Protein AF-A0A7Y5LSU8-F1 (afdb_monomer_lite)

pLDDT: mean 84.64, std 16.41, range [43.12, 98.62]

Structure (mmCIF, N/CA/C/O backbone):
data_AF-A0A7Y5LSU8-F1
#
_entry.id   AF-A0A7Y5LSU8-F1
#
loop_
_atom_site.group_PDB
_atom_site.id
_atom_site.type_symbol
_atom_site.label_atom_id
_atom_site.label_alt_id
_atom_site.label_comp_id
_atom_site.label_asym_id
_atom_site.label_entity_id
_atom_site.label_seq_id
_atom_site.pdbx_PDB_ins_code
_atom_site.Cartn_x
_atom_site.Cartn_y
_atom_site.Cartn_z
_atom_site.occupancy
_atom_site.B_iso_or_equiv
_atom_site.auth_seq_id
_atom_site.auth_comp_id
_atom_site.auth_asym_id
_atom_site.auth_atom_id
_atom_site.pdbx_PDB_model_num
ATOM 1 N N . MET A 1 1 ? -56.779 21.651 59.650 1.00 43.78 1 MET A N 1
ATOM 2 C CA . MET A 1 1 ? -56.635 20.903 58.381 1.00 43.78 1 MET A CA 1
ATOM 3 C C . MET A 1 1 ? -55.676 21.672 57.479 1.00 43.78 1 MET A C 1
ATOM 5 O O . MET A 1 1 ? -56.053 22.721 56.977 1.00 43.78 1 MET A O 1
ATOM 9 N N . LYS A 1 2 ? -54.417 21.237 57.356 1.00 43.12 2 LYS A N 1
ATOM 10 C CA . LYS A 1 2 ? -53.408 21.851 56.472 1.00 43.12 2 LYS A CA 1
ATOM 11 C C . LYS A 1 2 ? -52.897 20.747 55.549 1.00 43.12 2 LYS A C 1
ATOM 13 O O . LYS A 1 2 ? -52.248 19.819 56.018 1.00 43.12 2 LYS A O 1
ATOM 18 N N . ASN A 1 3 ? -53.276 20.810 54.274 1.00 45.38 3 ASN A N 1
ATOM 19 C CA . ASN A 1 3 ? -52.970 19.771 53.298 1.00 45.38 3 ASN A CA 1
ATOM 20 C C . ASN A 1 3 ? -51.539 19.908 52.771 1.00 45.38 3 ASN A C 1
ATOM 22 O O . ASN A 1 3 ? -51.167 20.929 52.195 1.00 45.38 3 ASN A O 1
ATOM 26 N N . SER A 1 4 ? -50.791 18.823 52.964 1.00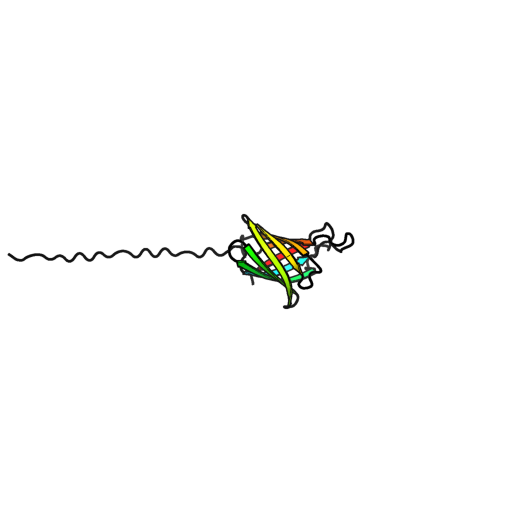 54.28 4 SER A N 1
ATOM 27 C CA . SER A 1 4 ? -49.526 18.4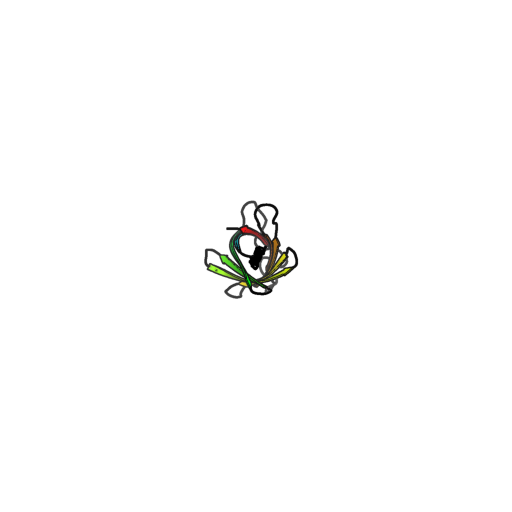71 52.323 1.00 54.28 4 SER A CA 1
ATOM 28 C C . SER A 1 4 ? -49.559 18.640 50.805 1.00 54.28 4 SER A C 1
ATOM 30 O O . SER A 1 4 ? -50.489 18.170 50.149 1.00 54.28 4 SER A O 1
ATOM 32 N N . ARG A 1 5 ? -48.477 19.184 50.240 1.00 58.00 5 ARG A N 1
ATOM 33 C CA . ARG A 1 5 ? -48.039 18.891 48.868 1.00 58.00 5 ARG A CA 1
ATOM 34 C C . ARG A 1 5 ? -46.518 18.750 48.858 1.00 58.00 5 ARG A C 1
ATOM 36 O O . ARG A 1 5 ? -45.795 19.736 48.790 1.00 58.00 5 ARG A O 1
ATOM 43 N N . ILE A 1 6 ? -46.052 17.508 48.982 1.00 58.44 6 ILE A N 1
ATOM 44 C CA . ILE A 1 6 ? -44.657 17.125 48.753 1.00 58.44 6 ILE A CA 1
ATOM 45 C C . ILE A 1 6 ? -44.485 16.999 47.238 1.00 58.44 6 ILE A C 1
ATOM 47 O O . ILE A 1 6 ? -45.103 16.142 46.609 1.00 58.44 6 ILE A O 1
ATOM 51 N N . LEU A 1 7 ? -43.688 17.892 46.655 1.00 52.44 7 LEU A N 1
ATOM 52 C CA . LEU A 1 7 ? -43.285 17.845 45.255 1.00 52.44 7 LEU A CA 1
ATOM 53 C C . LEU A 1 7 ? -42.069 16.911 45.157 1.00 52.44 7 LEU A C 1
ATOM 55 O O . LEU A 1 7 ? -40.965 17.288 45.544 1.00 52.44 7 LEU A O 1
ATOM 59 N N . VAL A 1 8 ? -42.269 15.674 44.699 1.00 52.59 8 VAL A N 1
ATOM 60 C CA . VAL A 1 8 ? -41.165 14.740 44.434 1.00 52.59 8 VAL A CA 1
ATOM 61 C C . VAL A 1 8 ? -40.606 15.055 43.049 1.00 52.59 8 VAL A C 1
ATOM 63 O O . VAL A 1 8 ? -41.215 14.728 42.033 1.00 52.59 8 VAL A O 1
ATOM 66 N N . LEU A 1 9 ? -39.457 15.728 43.015 1.00 59.56 9 LEU A N 1
ATOM 67 C CA . LEU A 1 9 ? -38.696 15.984 41.797 1.00 59.56 9 LEU A CA 1
ATOM 68 C C . LEU A 1 9 ? -37.970 14.685 41.402 1.00 59.56 9 LEU A C 1
ATOM 70 O O . LEU A 1 9 ? -36.981 14.300 42.025 1.00 59.56 9 LEU A O 1
ATOM 74 N N . PHE A 1 10 ? -38.483 13.978 40.395 1.00 51.72 10 PHE A N 1
ATOM 75 C CA . PHE A 1 10 ? -37.810 12.819 39.805 1.00 51.72 10 PHE A CA 1
ATOM 76 C C . PHE A 1 10 ? -36.620 13.309 38.964 1.00 51.72 10 PHE A C 1
ATOM 78 O O . PHE A 1 10 ? -36.776 13.725 37.818 1.00 51.72 10 PHE A O 1
ATOM 85 N N . CYS A 1 11 ? -35.423 13.288 39.548 1.00 58.47 11 CYS A N 1
ATOM 86 C CA . CYS A 1 11 ? -34.169 13.487 38.828 1.00 58.47 11 CYS A CA 1
ATOM 87 C C . CYS A 1 11 ? -33.872 12.204 38.033 1.00 58.47 11 CYS A C 1
ATOM 89 O O . CYS A 1 11 ? -33.380 11.232 38.604 1.00 58.47 11 CYS A O 1
ATOM 91 N N . LEU A 1 12 ? -34.215 12.160 36.739 1.00 60.03 12 LEU A N 1
ATOM 92 C CA . LEU A 1 12 ? -33.737 11.095 35.853 1.00 60.03 12 LEU A CA 1
ATOM 93 C C . LEU A 1 12 ? -32.223 11.282 35.642 1.00 60.03 12 LEU A C 1
ATOM 95 O O . LEU A 1 12 ? -31.829 12.312 35.089 1.00 60.03 12 LEU A O 1
ATOM 99 N N . PRO A 1 13 ? -31.360 10.325 36.025 1.00 60.88 13 PRO A N 1
ATOM 100 C CA . PRO A 1 13 ? -29.965 10.373 35.622 1.00 60.88 13 PRO A CA 1
ATOM 101 C C . PRO A 1 13 ? -29.885 10.115 34.112 1.00 60.88 13 PRO A C 1
ATOM 103 O O . PRO A 1 13 ? -30.164 9.011 33.644 1.00 60.88 13 PRO A O 1
ATOM 106 N N . LEU A 1 14 ? -29.510 11.142 33.342 1.00 60.41 14 LEU A N 1
ATOM 107 C CA . LEU A 1 14 ? -29.044 10.977 31.966 1.00 60.41 14 LEU A CA 1
ATOM 108 C C . LEU A 1 14 ? -27.791 10.088 32.005 1.00 60.41 14 LEU A C 1
ATOM 110 O O . LEU A 1 14 ? -26.694 10.561 32.290 1.00 60.41 14 LEU A O 1
ATOM 114 N N . MET A 1 15 ? -27.945 8.791 31.739 1.00 62.72 15 MET A N 1
ATOM 115 C CA . MET A 1 15 ? -26.809 7.926 31.433 1.00 62.72 15 MET A CA 1
ATOM 116 C C . MET A 1 15 ? -26.333 8.247 30.016 1.00 62.72 15 MET A C 1
ATOM 118 O O . MET A 1 15 ? -26.818 7.691 29.034 1.00 62.72 15 MET A O 1
ATOM 122 N N . THR A 1 16 ? -25.388 9.175 29.900 1.00 58.72 16 THR A N 1
ATOM 123 C CA . THR A 1 16 ? -24.604 9.379 28.683 1.00 58.72 16 THR A CA 1
ATOM 124 C C . THR A 1 16 ? -23.663 8.191 28.505 1.00 58.72 16 THR A C 1
ATOM 126 O O . THR A 1 16 ? -22.568 8.145 29.060 1.00 58.72 16 THR A O 1
ATOM 129 N N . THR A 1 17 ? -24.079 7.195 27.725 1.00 60.16 17 THR A N 1
ATOM 130 C CA . THR A 1 17 ? -23.156 6.170 27.230 1.00 60.16 17 THR A CA 1
ATOM 131 C C . THR A 1 17 ? -22.175 6.845 26.278 1.00 60.16 17 THR A C 1
ATOM 133 O O . THR A 1 17 ? -22.540 7.211 25.160 1.00 60.16 17 THR A O 1
ATOM 136 N N . ALA A 1 18 ? -20.936 7.046 26.724 1.00 61.94 18 ALA A N 1
ATOM 137 C CA . ALA A 1 18 ? -19.851 7.463 25.853 1.00 61.94 18 ALA A CA 1
ATOM 138 C C . ALA A 1 18 ? -19.614 6.351 24.823 1.00 61.94 18 ALA A C 1
ATOM 140 O O . ALA A 1 18 ? -18.996 5.327 25.130 1.00 61.94 18 ALA A O 1
ATOM 141 N N . ILE A 1 19 ? -20.139 6.541 23.611 1.00 60.00 19 ILE A N 1
ATOM 142 C CA . ILE A 1 19 ? -19.787 5.718 22.459 1.00 60.00 19 ILE A CA 1
ATOM 143 C C . ILE A 1 19 ? -18.314 6.009 22.193 1.00 60.00 19 ILE A C 1
ATOM 145 O O . ILE A 1 19 ? -17.961 7.030 21.607 1.00 60.00 19 ILE A O 1
ATOM 149 N N . HIS A 1 20 ? -17.442 5.139 22.693 1.00 55.72 20 HIS A N 1
ATOM 150 C CA . HIS A 1 20 ? -16.051 5.147 22.289 1.00 55.72 20 HIS A CA 1
ATOM 151 C C . HIS A 1 20 ? -16.049 4.769 20.813 1.00 55.72 20 HIS A C 1
ATOM 153 O O . HIS A 1 20 ? -16.337 3.624 20.466 1.00 55.72 20 HIS A O 1
ATOM 159 N N . ALA A 1 21 ? -15.790 5.744 19.942 1.00 59.56 21 ALA A N 1
ATOM 160 C CA . ALA A 1 21 ? -15.493 5.470 18.549 1.00 59.56 21 ALA A CA 1
ATOM 161 C C . ALA A 1 21 ? -14.253 4.571 18.536 1.00 59.56 21 ALA A C 1
ATOM 163 O O . ALA A 1 21 ? -13.138 5.029 18.785 1.00 59.56 21 ALA A O 1
ATOM 164 N N . GLN A 1 22 ? -14.463 3.269 18.349 1.00 59.72 22 GLN A N 1
ATOM 165 C CA . GLN A 1 22 ? -13.374 2.322 18.202 1.00 59.72 22 GLN A CA 1
ATOM 166 C C . GLN A 1 22 ? -12.593 2.750 16.963 1.00 59.72 22 GLN A C 1
ATOM 168 O O . GLN A 1 22 ? -13.140 2.750 15.859 1.00 59.72 22 GLN A O 1
ATOM 173 N N . SER A 1 23 ? -11.343 3.174 17.159 1.00 74.19 23 SER A N 1
ATOM 174 C CA . SER A 1 23 ? -10.495 3.541 16.036 1.00 74.19 23 SER A CA 1
ATOM 175 C C . SER A 1 23 ? -10.320 2.319 15.146 1.00 74.19 23 SER A C 1
ATOM 177 O O . SER A 1 23 ? -10.002 1.213 15.602 1.00 74.19 23 SER A O 1
ATOM 179 N N . ASP A 1 24 ? -10.600 2.519 13.867 1.00 87.56 24 ASP A N 1
ATOM 180 C CA . ASP A 1 24 ? -10.392 1.493 12.871 1.00 87.56 24 ASP A CA 1
ATOM 181 C C . ASP A 1 24 ? -8.893 1.137 12.815 1.00 87.56 24 ASP A C 1
ATOM 183 O O . ASP A 1 24 ? -8.066 2.047 12.759 1.00 87.56 24 ASP A O 1
ATOM 187 N N . PRO A 1 25 ? -8.518 -0.154 12.877 1.00 88.00 25 PRO A N 1
ATOM 188 C CA . PRO A 1 25 ? -7.118 -0.558 13.011 1.00 88.00 25 PRO A CA 1
ATOM 189 C C . PRO A 1 25 ? -6.231 -0.168 11.822 1.00 88.00 25 PRO A C 1
ATOM 191 O O . PRO A 1 25 ? -5.019 -0.069 11.992 1.00 88.00 25 PRO A O 1
ATOM 194 N N . PHE A 1 26 ? -6.813 0.054 10.642 1.00 93.19 26 PHE A N 1
ATOM 195 C CA . PHE A 1 26 ? -6.064 0.304 9.410 1.00 93.19 26 PHE A CA 1
ATOM 196 C C . PHE A 1 26 ? -6.236 1.720 8.868 1.00 93.19 26 PHE A C 1
ATOM 198 O O . PHE A 1 26 ? -5.455 2.135 8.022 1.00 93.19 26 PHE A O 1
ATOM 205 N N . THR A 1 27 ? -7.266 2.451 9.293 1.00 94.00 27 THR A N 1
ATOM 206 C CA . THR A 1 27 ? -7.547 3.789 8.763 1.00 94.00 27 THR A CA 1
ATOM 207 C C . THR A 1 27 ? -6.500 4.790 9.239 1.00 94.00 27 THR A C 1
ATOM 209 O O . THR A 1 27 ? -6.287 4.956 10.440 1.00 94.00 27 THR A O 1
ATOM 212 N N . GLY A 1 28 ? -5.881 5.505 8.301 1.00 94.25 28 GLY A N 1
ATOM 213 C CA . GLY A 1 28 ? -4.848 6.479 8.621 1.00 94.25 28 GLY A CA 1
ATOM 214 C C . GLY A 1 28 ? -3.991 6.895 7.432 1.00 94.25 28 GLY A C 1
ATOM 215 O O . GLY A 1 28 ? -4.192 6.466 6.294 1.00 94.25 28 GLY A O 1
ATOM 216 N N . SER A 1 29 ? -3.020 7.758 7.724 1.00 96.25 29 SER A N 1
ATOM 217 C CA . SER A 1 29 ? -1.947 8.137 6.805 1.00 96.25 29 SER A CA 1
ATOM 218 C C . SER A 1 29 ? -0.634 7.539 7.289 1.00 96.25 29 SER A C 1
ATOM 220 O O . SER A 1 29 ? -0.314 7.612 8.475 1.00 96.25 29 SER A O 1
ATOM 222 N N . TYR A 1 30 ? 0.135 6.973 6.366 1.00 96.75 30 TYR A N 1
ATOM 223 C CA . TYR A 1 30 ? 1.335 6.208 6.662 1.00 96.75 30 TYR A CA 1
ATOM 224 C C . TYR A 1 30 ? 2.497 6.610 5.758 1.00 96.75 30 TYR A C 1
ATOM 226 O O . TYR A 1 30 ? 2.312 7.034 4.618 1.00 96.75 30 TYR A O 1
ATOM 234 N N . THR A 1 31 ? 3.709 6.427 6.273 1.00 97.62 31 THR A N 1
ATOM 235 C CA . THR A 1 31 ? 4.940 6.358 5.486 1.00 97.62 31 THR A CA 1
ATOM 236 C C . THR A 1 31 ? 5.306 4.890 5.285 1.00 97.62 31 THR A C 1
ATOM 238 O O . THR A 1 31 ? 5.655 4.197 6.246 1.00 97.62 31 THR A O 1
ATOM 241 N N . GLY A 1 32 ? 5.232 4.420 4.046 1.00 96.88 32 GLY A N 1
ATOM 242 C CA . GLY A 1 32 ? 5.648 3.094 3.615 1.00 96.88 32 GLY A CA 1
ATOM 243 C C . GLY A 1 32 ? 7.131 3.040 3.270 1.00 96.88 32 GLY A C 1
ATOM 244 O O . GLY A 1 32 ? 7.677 3.940 2.632 1.00 96.88 32 GLY A O 1
ATOM 245 N N . LYS A 1 33 ? 7.808 1.983 3.714 1.00 97.12 33 LYS A N 1
ATOM 246 C CA . LYS A 1 33 ? 9.200 1.678 3.356 1.00 97.12 33 LYS A CA 1
ATOM 247 C C . LYS A 1 33 ? 9.306 0.211 2.992 1.00 97.12 33 LYS A C 1
ATOM 249 O O . LYS A 1 33 ? 8.869 -0.633 3.775 1.00 97.12 33 LYS A O 1
ATOM 254 N N . GLY A 1 34 ? 9.920 -0.103 1.855 1.00 95.56 34 GLY A N 1
ATOM 255 C CA . GLY A 1 34 ? 9.936 -1.488 1.407 1.00 95.56 34 GLY A CA 1
ATOM 256 C C . GLY A 1 34 ? 10.923 -1.851 0.308 1.00 95.56 34 GLY A C 1
ATOM 257 O O . GLY A 1 34 ? 11.796 -1.077 -0.092 1.00 95.56 34 GLY A O 1
ATOM 258 N N . PHE A 1 35 ? 10.771 -3.089 -0.148 1.00 95.56 35 PHE A N 1
ATOM 259 C CA . PHE A 1 35 ? 11.558 -3.749 -1.186 1.00 95.56 35 PHE A CA 1
ATOM 260 C C . PHE A 1 35 ? 10.632 -4.252 -2.281 1.00 95.56 35 PHE A C 1
ATOM 262 O O . PHE A 1 35 ? 9.577 -4.819 -1.971 1.00 95.56 35 PHE A O 1
ATOM 269 N N . ARG A 1 36 ? 10.990 -4.019 -3.547 1.00 92.19 36 ARG A N 1
ATOM 270 C CA . ARG A 1 36 ? 10.187 -4.502 -4.675 1.00 92.19 36 ARG A CA 1
ATOM 271 C C . ARG A 1 36 ? 10.329 -6.023 -4.809 1.00 92.19 36 ARG A C 1
ATOM 273 O O . ARG A 1 36 ? 11.342 -6.591 -4.387 1.00 92.19 36 ARG A O 1
ATOM 280 N N . PRO A 1 37 ? 9.332 -6.704 -5.398 1.00 89.75 37 PRO A N 1
ATOM 281 C CA . PRO A 1 37 ? 9.424 -8.111 -5.742 1.00 89.75 37 PRO A CA 1
ATOM 282 C C . PRO A 1 37 ? 10.747 -8.469 -6.424 1.00 89.75 37 PRO A C 1
ATOM 284 O O . PRO A 1 37 ? 11.111 -7.922 -7.460 1.00 89.75 37 PRO A O 1
ATOM 287 N N . GLY A 1 38 ? 11.470 -9.417 -5.832 1.00 86.12 38 GLY A N 1
ATOM 288 C CA . GLY A 1 38 ? 12.724 -9.934 -6.377 1.00 86.12 38 GLY A CA 1
ATOM 289 C C . GLY A 1 38 ? 13.989 -9.153 -6.058 1.00 86.12 38 GLY A C 1
ATOM 290 O O . GLY A 1 38 ? 15.070 -9.643 -6.389 1.00 86.12 38 GLY A O 1
ATOM 291 N N . GLU A 1 39 ? 13.890 -8.021 -5.368 1.00 88.94 39 GLU A N 1
ATOM 292 C CA . GLU A 1 39 ? 15.057 -7.320 -4.845 1.00 88.94 39 GLU A CA 1
ATOM 293 C C . GLU A 1 39 ? 15.606 -7.989 -3.577 1.00 88.94 39 GLU A C 1
ATOM 295 O O . GLU A 1 39 ? 14.895 -8.648 -2.814 1.00 88.94 39 GLU A O 1
ATOM 300 N N . LYS A 1 40 ? 16.905 -7.796 -3.328 1.00 88.88 40 LYS A N 1
ATOM 301 C CA . LYS A 1 40 ? 17.551 -8.232 -2.088 1.00 88.88 40 LYS A CA 1
ATOM 302 C C . LYS A 1 40 ? 17.158 -7.297 -0.945 1.00 88.88 40 LYS A C 1
ATOM 304 O O . LYS A 1 40 ? 17.307 -6.084 -1.063 1.00 88.88 40 LYS A O 1
ATOM 309 N N . TYR A 1 41 ? 16.751 -7.860 0.189 1.00 89.75 41 TYR A N 1
ATOM 310 C CA . TYR A 1 41 ? 16.472 -7.076 1.391 1.00 89.75 41 TYR A CA 1
ATOM 311 C C . TYR A 1 41 ? 17.782 -6.626 2.039 1.00 89.75 41 TYR A C 1
ATOM 313 O O . TYR A 1 41 ? 18.673 -7.434 2.312 1.00 89.75 41 TYR A O 1
ATOM 321 N N . THR A 1 42 ? 17.910 -5.318 2.239 1.00 93.06 42 THR A N 1
ATOM 322 C CA . THR A 1 42 ? 19.083 -4.684 2.853 1.00 93.06 42 THR A CA 1
ATOM 323 C C . THR A 1 42 ? 18.646 -3.772 3.999 1.00 93.06 42 THR A C 1
ATOM 325 O O . THR A 1 42 ? 17.465 -3.698 4.323 1.00 93.06 42 THR A O 1
ATOM 328 N N . GLU A 1 43 ? 19.579 -3.062 4.628 1.00 91.12 43 GLU A N 1
ATOM 329 C CA . GLU A 1 43 ? 19.244 -2.075 5.664 1.00 91.12 43 GLU A CA 1
ATOM 330 C C . GLU A 1 43 ? 18.548 -0.827 5.096 1.00 91.12 43 GLU A C 1
ATOM 332 O O . GLU A 1 43 ? 17.800 -0.153 5.805 1.00 91.12 43 GLU A O 1
ATOM 337 N N . LYS A 1 44 ? 18.777 -0.507 3.815 1.00 94.62 44 LYS A N 1
ATOM 338 C CA . LYS A 1 44 ? 18.155 0.638 3.141 1.00 94.62 44 LYS A CA 1
ATOM 339 C C . LYS A 1 44 ? 16.977 0.155 2.295 1.00 94.62 44 LYS A C 1
ATOM 341 O O . LYS A 1 44 ? 17.189 -0.718 1.450 1.00 94.62 44 LYS A O 1
ATOM 346 N N . PRO A 1 45 ? 15.763 0.703 2.479 1.00 95.25 45 PRO A N 1
ATOM 347 C CA . PRO A 1 45 ? 14.629 0.331 1.645 1.00 95.25 45 PRO A CA 1
ATOM 348 C C . PRO A 1 45 ? 14.867 0.766 0.194 1.00 95.25 45 PRO A C 1
ATOM 350 O O . PRO A 1 45 ? 15.495 1.793 -0.063 1.00 95.25 45 PRO A O 1
ATOM 353 N N . SER A 1 46 ? 14.346 -0.011 -0.751 1.00 94.88 46 SER A N 1
ATOM 354 C CA . SER A 1 46 ? 14.405 0.287 -2.191 1.00 94.88 46 SER A CA 1
ATOM 355 C C . SER A 1 46 ? 13.473 1.423 -2.627 1.00 94.88 46 SER A C 1
ATOM 357 O O . SER A 1 46 ? 13.646 2.003 -3.701 1.00 94.88 46 SER A O 1
ATOM 359 N N . TYR A 1 47 ? 12.453 1.706 -1.812 1.00 95.06 47 TYR A N 1
ATOM 360 C CA . TYR A 1 47 ? 11.510 2.796 -2.007 1.00 95.06 47 TYR A CA 1
ATOM 361 C C . TYR A 1 47 ? 10.969 3.294 -0.668 1.00 95.06 47 TYR A C 1
ATOM 363 O O . TYR A 1 47 ? 10.941 2.578 0.341 1.00 95.06 47 TYR A O 1
ATOM 371 N N . VAL A 1 48 ? 10.514 4.542 -0.699 1.00 97.06 48 VAL A N 1
ATOM 372 C CA . VAL A 1 48 ? 9.704 5.176 0.337 1.00 97.06 48 VAL A CA 1
ATOM 373 C C . VAL A 1 48 ? 8.477 5.741 -0.362 1.00 97.06 48 VAL A C 1
ATOM 375 O O . VAL A 1 48 ? 8.610 6.353 -1.421 1.00 97.06 48 VAL A O 1
ATOM 378 N N . ILE A 1 49 ? 7.299 5.512 0.201 1.00 97.69 49 ILE A N 1
ATOM 379 C CA . ILE A 1 49 ? 6.026 5.897 -0.404 1.00 97.69 49 ILE A CA 1
ATOM 380 C C . ILE A 1 49 ? 5.074 6.404 0.672 1.00 97.69 49 ILE A C 1
ATOM 382 O O . ILE A 1 49 ? 5.168 6.007 1.831 1.00 97.69 49 ILE A O 1
ATOM 386 N N . ASP A 1 50 ? 4.154 7.281 0.301 1.00 98.44 50 ASP A N 1
ATOM 387 C CA . ASP A 1 50 ? 3.087 7.709 1.197 1.00 98.44 50 ASP A CA 1
ATOM 388 C C . ASP A 1 50 ? 1.834 6.879 0.942 1.00 98.44 50 ASP A C 1
ATOM 390 O O . ASP A 1 50 ? 1.485 6.629 -0.210 1.00 98.44 50 ASP A O 1
ATOM 394 N N . VAL A 1 51 ? 1.148 6.454 2.002 1.00 98.50 51 VAL A N 1
ATOM 395 C CA . VAL A 1 51 ? -0.042 5.599 1.890 1.00 98.50 51 VAL A CA 1
ATOM 396 C C . VAL A 1 51 ? -1.184 6.184 2.700 1.00 98.50 51 VAL A C 1
ATOM 398 O O . VAL A 1 51 ? -1.000 6.534 3.865 1.00 98.50 51 VAL A O 1
ATOM 401 N N . THR A 1 52 ? -2.372 6.267 2.109 1.00 98.12 52 THR A N 1
ATOM 402 C CA . THR A 1 52 ? -3.605 6.565 2.843 1.00 98.12 52 THR A CA 1
ATOM 403 C C . THR A 1 52 ? -4.555 5.382 2.774 1.00 98.12 52 THR A C 1
ATOM 405 O O . THR A 1 52 ? -4.720 4.763 1.722 1.00 98.12 52 THR A O 1
ATOM 408 N N . ILE A 1 53 ? -5.161 5.058 3.914 1.00 97.69 53 ILE A N 1
ATOM 409 C CA . ILE A 1 53 ? -6.146 3.989 4.056 1.00 97.69 53 ILE A CA 1
ATOM 410 C C . ILE A 1 53 ? -7.404 4.600 4.668 1.00 97.69 53 ILE A C 1
ATOM 412 O O . ILE A 1 53 ? -7.351 5.203 5.739 1.00 97.69 53 ILE A O 1
ATOM 416 N N . GLU A 1 54 ? -8.535 4.434 3.989 1.00 97.06 54 GLU A N 1
ATOM 417 C CA . GLU A 1 54 ? -9.830 4.990 4.381 1.00 97.06 54 GLU A CA 1
ATOM 418 C C . GLU A 1 54 ? -10.901 3.900 4.353 1.00 97.06 54 GLU A C 1
ATOM 420 O O . GLU A 1 54 ? -11.151 3.290 3.309 1.00 97.06 54 GLU A O 1
ATOM 425 N N . LYS A 1 55 ? -11.581 3.670 5.480 1.00 95.81 55 LYS A N 1
ATOM 426 C CA . LYS A 1 55 ? -12.753 2.791 5.510 1.00 95.81 55 LYS A CA 1
ATOM 427 C C . LYS A 1 55 ? -13.935 3.444 4.789 1.00 95.81 55 LYS A C 1
ATOM 429 O O . LYS A 1 55 ? -14.313 4.570 5.101 1.00 95.81 55 LYS A O 1
ATOM 434 N N . THR A 1 56 ? -14.545 2.720 3.856 1.00 94.94 56 THR A N 1
ATOM 435 C CA . THR A 1 56 ? -15.737 3.128 3.103 1.00 94.94 56 THR A CA 1
ATOM 436 C C . THR A 1 56 ? -16.782 2.017 3.185 1.00 94.94 56 THR A C 1
ATOM 438 O O . THR A 1 56 ? -16.708 1.029 2.461 1.00 94.94 56 THR A O 1
ATOM 441 N N . GLY A 1 57 ? -17.754 2.154 4.091 1.00 93.88 57 GLY A N 1
ATOM 442 C CA . GLY A 1 57 ? -18.710 1.077 4.375 1.00 93.88 57 GLY A CA 1
ATOM 443 C C . GLY A 1 57 ? -17.993 -0.185 4.871 1.00 93.88 57 GLY A C 1
ATOM 444 O O . GLY A 1 57 ? -17.311 -0.141 5.898 1.00 93.88 57 GLY A O 1
ATOM 445 N N . ASP A 1 58 ? -18.122 -1.275 4.113 1.00 94.62 58 ASP A N 1
ATOM 446 C CA . ASP A 1 58 ? -17.578 -2.601 4.448 1.00 94.62 58 ASP A CA 1
ATOM 447 C C . ASP A 1 58 ? -16.199 -2.889 3.826 1.00 94.62 58 ASP A C 1
ATOM 449 O O . ASP A 1 58 ? -15.658 -3.983 3.985 1.00 94.62 58 ASP A O 1
ATOM 453 N N . TYR A 1 59 ? -15.610 -1.926 3.114 1.00 97.25 59 TYR A N 1
ATOM 454 C CA . TYR A 1 59 ? -14.311 -2.082 2.457 1.00 97.25 59 TYR A CA 1
ATOM 455 C C . TYR A 1 59 ? -13.384 -0.892 2.734 1.00 97.25 59 TYR A C 1
ATOM 457 O O . TYR A 1 59 ? -13.756 0.085 3.383 1.00 97.25 59 TYR A O 1
ATOM 465 N N . TYR A 1 60 ? -12.150 -0.982 2.241 1.00 98.12 60 TYR A N 1
ATOM 466 C CA . TYR A 1 60 ? -11.114 0.037 2.376 1.00 98.12 60 TYR A CA 1
ATOM 467 C C . TYR A 1 60 ? -10.693 0.560 1.015 1.00 98.12 60 TYR A C 1
ATOM 469 O O . TYR A 1 60 ? -10.406 -0.217 0.107 1.00 98.12 60 TYR A O 1
ATOM 477 N N . MET A 1 61 ? -10.602 1.878 0.903 1.00 98.44 61 MET A N 1
ATOM 478 C CA . MET A 1 61 ? -9.872 2.544 -0.164 1.00 98.44 61 MET A CA 1
ATOM 479 C C . MET A 1 61 ? -8.424 2.708 0.284 1.00 98.44 61 MET A C 1
ATOM 481 O O . MET A 1 61 ? -8.172 3.258 1.356 1.00 98.44 61 MET A O 1
ATOM 485 N N . VAL A 1 62 ? -7.478 2.264 -0.541 1.00 98.56 62 VAL A N 1
ATOM 486 C CA . VAL A 1 62 ? -6.044 2.454 -0.294 1.00 98.56 62 VAL A CA 1
ATOM 487 C C . VAL A 1 62 ? -5.426 3.210 -1.457 1.00 98.56 62 VAL A C 1
ATOM 489 O O . VAL A 1 62 ? -5.703 2.911 -2.619 1.00 98.56 62 VAL A O 1
ATOM 492 N N . ARG A 1 63 ? -4.618 4.224 -1.156 1.00 98.62 63 ARG A N 1
ATOM 493 C CA . ARG A 1 63 ? -3.949 5.056 -2.160 1.00 98.62 63 ARG A CA 1
ATOM 494 C C . ARG A 1 63 ? -2.477 5.176 -1.820 1.00 98.62 63 ARG A C 1
ATOM 496 O O . ARG A 1 63 ? -2.139 5.502 -0.685 1.00 98.62 63 ARG A O 1
ATOM 503 N N . TRP A 1 64 ? -1.626 4.948 -2.812 1.00 98.56 64 TRP A N 1
ATOM 504 C CA . TRP A 1 64 ? -0.178 5.059 -2.677 1.00 98.56 64 TRP A CA 1
ATOM 505 C C . TRP A 1 64 ? 0.344 6.206 -3.530 1.00 98.56 64 TRP A C 1
ATOM 507 O O . TRP A 1 64 ? 0.013 6.302 -4.715 1.00 98.56 64 TRP A O 1
ATOM 517 N N . PHE A 1 65 ? 1.183 7.046 -2.933 1.00 98.25 65 PHE A N 1
ATOM 518 C CA . PHE A 1 65 ? 1.715 8.251 -3.546 1.00 98.25 65 PHE A CA 1
ATOM 519 C C . PHE A 1 65 ? 3.239 8.191 -3.618 1.00 98.25 65 PHE A C 1
ATOM 521 O O . PHE A 1 65 ? 3.921 8.278 -2.594 1.00 98.25 65 PHE A O 1
ATOM 528 N N . GLU A 1 66 ? 3.783 8.071 -4.826 1.00 95.50 66 GLU A N 1
ATOM 529 C CA . GLU A 1 66 ? 5.224 8.133 -5.064 1.00 95.50 66 GLU A CA 1
ATOM 530 C C . GLU A 1 66 ? 5.608 9.574 -5.411 1.00 95.50 66 GLU A C 1
ATOM 532 O O . GLU A 1 66 ? 5.059 10.185 -6.331 1.00 95.50 66 GLU A O 1
ATOM 537 N N . ASN A 1 67 ? 6.535 10.154 -4.642 1.00 94.75 67 ASN A N 1
ATOM 538 C CA . ASN A 1 67 ? 6.948 11.555 -4.792 1.00 94.75 67 ASN A CA 1
ATOM 539 C C . ASN A 1 67 ? 5.762 12.546 -4.777 1.00 94.75 67 ASN A C 1
ATOM 541 O O . ASN A 1 67 ? 5.745 13.518 -5.531 1.00 94.75 67 ASN A O 1
ATOM 545 N N . GLY A 1 68 ? 4.749 12.275 -3.945 1.00 95.75 68 GLY A N 1
ATOM 546 C CA . GLY A 1 68 ? 3.551 13.110 -3.796 1.00 95.75 68 GLY A CA 1
ATOM 547 C C . GLY A 1 68 ? 2.494 12.950 -4.895 1.00 95.75 68 GLY A C 1
ATOM 548 O O . GLY A 1 68 ? 1.418 13.532 -4.779 1.00 95.75 68 GLY A O 1
ATOM 549 N N . ASN A 1 69 ? 2.752 12.147 -5.930 1.00 97.56 69 ASN A N 1
ATOM 550 C CA . ASN A 1 69 ? 1.784 11.862 -6.987 1.00 97.56 69 ASN A CA 1
ATOM 551 C C . ASN A 1 69 ? 1.107 10.523 -6.731 1.00 97.56 69 ASN A C 1
ATOM 553 O O . ASN A 1 69 ? 1.772 9.563 -6.356 1.00 97.56 69 ASN A O 1
ATOM 557 N N . LEU A 1 70 ? -0.204 10.441 -6.960 1.00 98.06 70 LEU A N 1
ATOM 558 C CA . LEU A 1 70 ? -0.925 9.174 -6.878 1.00 98.06 70 LEU A CA 1
ATOM 559 C C . LEU A 1 70 ? -0.353 8.198 -7.917 1.00 98.06 70 LEU A C 1
ATOM 561 O O . LEU A 1 70 ? -0.455 8.452 -9.115 1.00 98.06 70 LEU A O 1
ATOM 565 N N . SER A 1 71 ? 0.210 7.085 -7.452 1.00 97.19 71 SER A N 1
ATOM 566 C CA . SER A 1 71 ? 0.804 6.053 -8.311 1.00 97.19 71 SER A CA 1
ATOM 567 C C . SER A 1 71 ? -0.072 4.811 -8.398 1.00 97.19 71 SER A C 1
ATOM 569 O O . SER A 1 71 ? -0.176 4.216 -9.469 1.00 97.19 71 SER A O 1
ATOM 571 N N . TYR A 1 72 ? -0.746 4.448 -7.300 1.00 97.69 72 TYR A N 1
ATOM 572 C CA . TYR A 1 72 ? -1.610 3.269 -7.227 1.00 97.69 72 TYR A CA 1
ATOM 573 C C . TYR A 1 72 ? -2.881 3.557 -6.430 1.00 97.69 72 TYR A C 1
ATOM 575 O O . TYR A 1 72 ? -2.872 4.330 -5.468 1.00 97.69 72 TYR A O 1
ATOM 583 N N . TYR A 1 73 ? -3.962 2.877 -6.795 1.00 97.69 73 TYR A N 1
ATOM 584 C CA . TYR A 1 73 ? -5.200 2.813 -6.023 1.00 97.69 73 TYR A CA 1
ATOM 585 C C . TYR A 1 73 ? -5.600 1.359 -5.810 1.00 97.69 73 TYR A C 1
ATOM 587 O O . TYR A 1 73 ? -5.338 0.496 -6.648 1.00 97.69 73 TYR A O 1
ATOM 595 N N . GLY A 1 74 ? -6.235 1.084 -4.677 1.00 98.25 74 GLY A N 1
ATOM 596 C CA . GLY A 1 74 ? -6.630 -0.260 -4.302 1.00 98.25 74 GLY A CA 1
ATOM 597 C C . GLY A 1 74 ? -7.908 -0.302 -3.488 1.00 98.25 74 GLY A C 1
ATOM 598 O O . GLY A 1 74 ? -8.302 0.673 -2.844 1.00 98.25 74 GLY A O 1
ATOM 599 N N . LEU A 1 75 ? -8.543 -1.465 -3.550 1.00 98.50 75 LEU A N 1
ATOM 600 C CA . LEU A 1 75 ? -9.729 -1.825 -2.789 1.00 98.50 75 LEU A CA 1
ATOM 601 C C . LEU A 1 75 ? -9.388 -3.011 -1.901 1.00 98.50 75 LEU A C 1
ATOM 603 O O . LEU A 1 75 ? -8.851 -4.012 -2.382 1.00 98.50 75 LEU A O 1
ATOM 607 N N . GLY A 1 76 ? -9.678 -2.880 -0.611 1.00 98.19 76 GLY A N 1
ATOM 608 C CA . GLY A 1 76 ? -9.334 -3.886 0.377 1.00 98.19 76 GLY A CA 1
ATOM 609 C C . GLY A 1 76 ? -10.493 -4.330 1.248 1.00 98.19 76 GLY A C 1
ATOM 610 O O . GLY A 1 76 ? -11.435 -3.583 1.493 1.00 98.19 76 GLY A O 1
ATOM 611 N N . ILE A 1 77 ? -10.387 -5.557 1.740 1.00 97.75 77 ILE A N 1
ATOM 612 C CA . ILE A 1 77 ? -11.283 -6.146 2.732 1.00 97.75 77 ILE A CA 1
ATOM 613 C C . ILE A 1 77 ? -10.414 -6.548 3.918 1.00 97.75 77 ILE A C 1
ATOM 615 O O . ILE A 1 77 ? -9.331 -7.111 3.726 1.00 97.75 77 ILE A O 1
ATOM 619 N N . HIS A 1 78 ? -10.867 -6.253 5.137 1.00 94.44 78 HIS A N 1
ATOM 620 C CA . HIS A 1 78 ? -10.226 -6.803 6.325 1.00 94.44 78 HIS A CA 1
ATOM 621 C C . HIS A 1 78 ? -10.957 -8.045 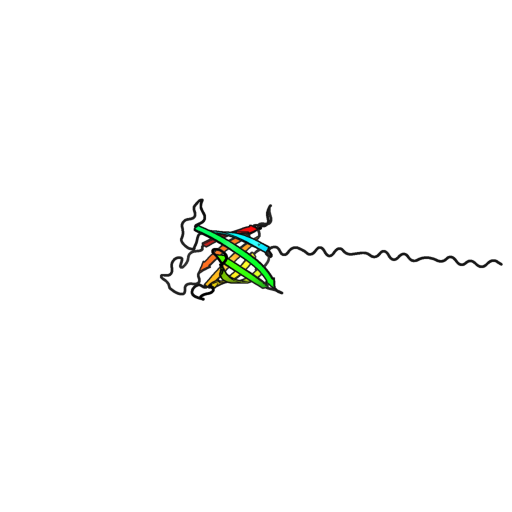6.812 1.00 94.44 78 HIS A C 1
ATOM 623 O O . HIS A 1 78 ? -12.185 -8.112 6.770 1.00 94.44 78 HIS A O 1
ATOM 629 N N . ILE A 1 79 ? -10.195 -8.997 7.336 1.00 93.44 79 ILE A N 1
ATOM 630 C CA . ILE A 1 79 ? -10.694 -10.085 8.174 1.00 93.44 79 ILE A CA 1
ATOM 631 C C . ILE A 1 79 ? -9.715 -10.210 9.340 1.00 93.44 79 ILE A C 1
ATOM 633 O O . ILE A 1 79 ? -8.499 -10.261 9.139 1.00 93.44 79 ILE A O 1
ATOM 637 N N . ASP A 1 80 ? -10.243 -10.213 10.562 1.00 90.69 80 ASP A N 1
ATOM 638 C CA . ASP A 1 80 ? -9.463 -10.202 11.799 1.00 90.69 80 ASP A CA 1
ATOM 639 C C . ASP A 1 80 ? -8.428 -9.061 11.834 1.00 90.69 80 ASP A C 1
ATOM 641 O O . ASP A 1 80 ? -8.783 -7.885 11.893 1.00 90.69 80 ASP A O 1
ATOM 645 N N . ASN A 1 81 ? -7.138 -9.396 11.809 1.00 90.88 81 ASN A N 1
ATOM 646 C CA . ASN A 1 81 ? -6.025 -8.449 11.855 1.00 90.88 81 ASN A CA 1
ATOM 647 C C . ASN A 1 81 ? -5.268 -8.337 10.527 1.00 90.88 81 ASN A C 1
ATOM 649 O O . ASN A 1 81 ? -4.120 -7.881 10.520 1.00 90.88 81 ASN A O 1
ATOM 653 N N . VAL A 1 82 ? -5.887 -8.752 9.420 1.00 95.25 82 VAL A N 1
ATOM 654 C CA . VAL A 1 82 ? -5.305 -8.673 8.080 1.00 95.25 82 VAL A CA 1
ATOM 655 C C . VAL A 1 82 ? -6.205 -7.855 7.163 1.00 95.25 82 VAL A C 1
ATOM 657 O O . VAL A 1 82 ? -7.381 -8.166 7.003 1.00 95.25 8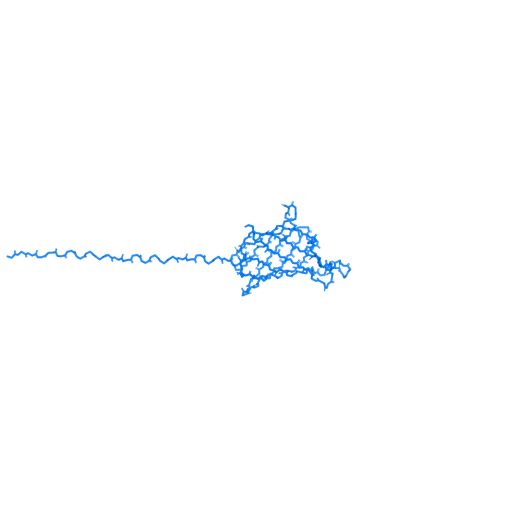2 VAL A O 1
ATOM 660 N N . LEU A 1 83 ? -5.630 -6.840 6.523 1.00 97.00 83 LEU A N 1
ATOM 661 C CA . LEU A 1 83 ? -6.225 -6.098 5.416 1.00 97.00 83 LEU A CA 1
ATOM 662 C C . LEU A 1 83 ? -5.610 -6.601 4.108 1.00 97.00 83 LEU A C 1
ATOM 664 O O . LEU A 1 83 ? -4.420 -6.399 3.874 1.00 97.00 83 LEU A O 1
ATOM 668 N N . SER A 1 84 ? -6.408 -7.243 3.257 1.00 97.94 84 SER A N 1
ATOM 669 C CA . SER A 1 84 ? -5.982 -7.668 1.920 1.00 97.94 84 SER A CA 1
ATOM 670 C C . SER A 1 84 ? -6.532 -6.707 0.876 1.00 97.94 84 SER A C 1
ATOM 672 O O . SER A 1 84 ? -7.719 -6.393 0.899 1.00 97.94 84 SER A O 1
ATOM 674 N N . VAL A 1 85 ? -5.675 -6.221 -0.018 1.00 98.44 85 VAL A N 1
ATOM 675 C CA . VAL A 1 85 ? -5.972 -5.152 -0.973 1.00 98.44 85 VAL A CA 1
ATOM 676 C C . VAL A 1 85 ? -5.573 -5.598 -2.369 1.00 98.44 85 VAL A C 1
ATOM 678 O O . VAL A 1 85 ? -4.422 -5.965 -2.596 1.00 98.44 85 VAL A O 1
ATOM 681 N N . SER A 1 86 ? -6.504 -5.525 -3.315 1.00 97.94 86 SER A N 1
ATOM 682 C CA . SER A 1 86 ? -6.173 -5.570 -4.741 1.00 97.94 86 SER A CA 1
ATOM 683 C C . SER A 1 86 ? -5.880 -4.155 -5.214 1.00 97.94 86 SER A C 1
ATOM 685 O O . SER A 1 86 ? -6.645 -3.241 -4.902 1.00 97.94 86 SER A O 1
ATOM 687 N N . TYR A 1 87 ? -4.790 -3.958 -5.948 1.00 97.06 87 TYR A N 1
ATOM 688 C CA . TYR A 1 87 ? -4.365 -2.635 -6.399 1.00 97.06 87 TYR A CA 1
ATOM 689 C C . TYR A 1 87 ? -4.047 -2.619 -7.889 1.00 97.06 87 TYR A C 1
ATOM 691 O O . TYR A 1 87 ? -3.783 -3.656 -8.496 1.00 97.06 87 TYR A O 1
ATOM 699 N N . VAL A 1 88 ? -4.042 -1.42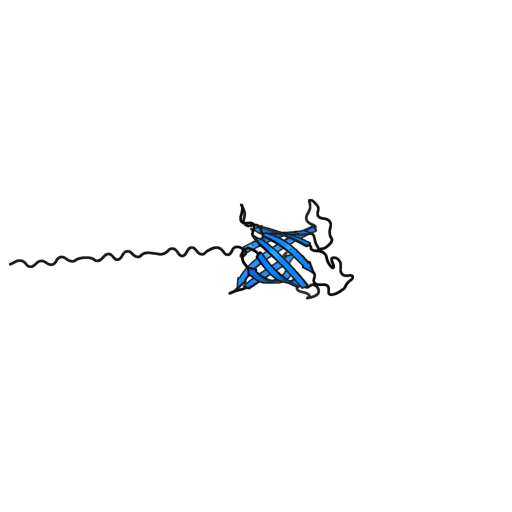0 -8.463 1.00 95.94 88 VAL A N 1
ATOM 700 C CA . VAL A 1 88 ? -3.632 -1.154 -9.841 1.00 95.94 88 VAL A CA 1
ATOM 701 C C . VAL A 1 88 ? -2.945 0.211 -9.921 1.00 95.94 88 VAL A C 1
ATOM 703 O O . VAL A 1 88 ? -3.248 1.120 -9.142 1.00 95.94 88 VAL A O 1
ATOM 706 N N . SER A 1 89 ? -1.984 0.349 -10.830 1.00 95.38 89 SER A N 1
ATOM 707 C CA . SER A 1 89 ? -1.311 1.612 -11.115 1.00 95.38 89 SER A CA 1
ATOM 708 C C . SER A 1 89 ? -2.235 2.582 -11.855 1.00 95.38 89 SER A C 1
ATOM 710 O O . SER A 1 89 ? -3.189 2.187 -12.530 1.00 95.38 89 SER A O 1
ATOM 712 N N . VAL A 1 90 ? -1.961 3.883 -11.754 1.00 96.31 90 VAL A N 1
ATOM 713 C CA . VAL A 1 90 ? -2.775 4.917 -12.419 1.00 96.31 90 VAL A CA 1
ATOM 714 C C . VAL A 1 90 ? -2.814 4.762 -13.940 1.00 96.31 90 VAL A C 1
ATOM 716 O O . VAL A 1 90 ? -3.875 4.920 -14.546 1.00 96.31 90 VAL A O 1
ATOM 719 N N . ASP A 1 91 ? -1.695 4.374 -14.543 1.00 93.81 91 ASP A N 1
ATOM 720 C CA . ASP A 1 91 ? -1.575 4.071 -15.973 1.00 93.81 91 ASP A CA 1
ATOM 721 C C . ASP A 1 91 ? -2.111 2.677 -16.360 1.00 93.81 91 ASP A C 1
ATOM 723 O O . ASP A 1 91 ? -2.169 2.352 -17.545 1.00 93.81 91 ASP A O 1
ATOM 727 N N . LYS A 1 92 ? -2.537 1.869 -15.376 1.00 91.12 92 LYS A N 1
ATOM 728 C CA . LYS A 1 92 ? -3.063 0.503 -15.525 1.00 91.12 92 LYS A CA 1
ATOM 729 C C . LYS A 1 92 ? -2.060 -0.514 -16.083 1.00 91.12 92 LYS A C 1
ATOM 731 O O . LYS A 1 92 ? -2.476 -1.577 -16.537 1.00 91.12 92 LYS A O 1
ATOM 736 N N . SER A 1 93 ? -0.763 -0.212 -16.044 1.00 87.69 93 SER A N 1
ATOM 737 C CA . SER A 1 93 ? 0.293 -1.130 -16.488 1.00 87.69 93 SER A CA 1
ATOM 738 C C . SER A 1 93 ? 0.620 -2.223 -15.461 1.00 87.69 93 SER A C 1
ATOM 740 O O . SER A 1 93 ? 1.126 -3.279 -15.830 1.00 87.69 93 SER A O 1
ATOM 742 N N . ILE A 1 94 ? 0.314 -1.997 -14.179 1.00 87.69 94 ILE A N 1
ATOM 743 C CA . ILE A 1 94 ? 0.614 -2.909 -13.071 1.00 87.69 94 ILE A CA 1
ATOM 744 C C . ILE A 1 94 ? -0.646 -3.104 -12.234 1.00 87.69 94 ILE A C 1
ATOM 746 O O . ILE A 1 94 ? -1.299 -2.140 -11.855 1.00 87.69 94 ILE A O 1
ATOM 750 N N . TYR A 1 95 ? -0.955 -4.342 -11.866 1.00 91.25 95 TYR A N 1
ATOM 751 C CA . TYR A 1 95 ? -1.927 -4.672 -10.822 1.00 91.25 95 TYR A CA 1
ATOM 752 C C . TYR A 1 95 ? -1.391 -5.822 -9.985 1.00 91.25 95 TYR A C 1
ATOM 754 O O . TYR A 1 95 ? -0.461 -6.529 -10.376 1.00 91.25 95 TYR A O 1
ATOM 762 N N . GLY A 1 96 ? -1.957 -5.996 -8.804 1.00 92.88 96 GLY A N 1
ATOM 763 C CA . GLY A 1 96 ? -1.464 -6.983 -7.868 1.00 92.88 96 GLY A CA 1
ATOM 764 C C . GLY A 1 96 ? -2.282 -7.027 -6.599 1.00 92.88 96 GLY A C 1
ATOM 765 O O . GLY A 1 96 ? -3.394 -6.497 -6.525 1.00 92.88 96 GLY A O 1
ATOM 766 N N . THR A 1 97 ? -1.707 -7.671 -5.592 1.00 95.56 97 THR A N 1
ATOM 767 C CA . THR A 1 97 ? -2.301 -7.723 -4.259 1.00 95.56 97 THR A CA 1
ATOM 768 C C . THR A 1 97 ? -1.267 -7.400 -3.200 1.00 95.56 97 THR A C 1
ATOM 770 O O . THR A 1 97 ? -0.083 -7.700 -3.358 1.00 95.56 97 THR A O 1
ATOM 773 N N . VAL A 1 98 ? -1.719 -6.799 -2.107 1.00 97.19 98 VAL A N 1
ATOM 774 C CA . VAL A 1 98 ? -0.942 -6.610 -0.886 1.00 97.19 98 VAL A CA 1
ATOM 775 C C . VAL A 1 98 ? -1.779 -7.039 0.303 1.00 97.19 98 VAL A C 1
ATOM 777 O O . VAL A 1 98 ? -2.978 -6.789 0.349 1.00 97.19 98 VAL A O 1
ATOM 780 N N . SER A 1 99 ? -1.158 -7.712 1.264 1.00 97.62 99 SER A N 1
ATOM 781 C CA . SER A 1 99 ? -1.798 -8.046 2.532 1.00 97.62 99 SER A CA 1
ATOM 782 C C . SER A 1 99 ? -1.014 -7.427 3.672 1.00 97.62 99 SER A C 1
ATOM 784 O O . SER A 1 99 ? 0.162 -7.740 3.848 1.00 97.62 99 SER A O 1
ATOM 786 N N . TYR A 1 100 ? -1.674 -6.562 4.434 1.00 96.88 100 TYR A N 1
ATOM 787 C CA . TYR A 1 100 ? -1.133 -5.889 5.604 1.00 96.88 100 TYR A CA 1
ATOM 788 C C . TYR A 1 100 ? -1.636 -6.556 6.873 1.00 96.88 100 TYR A C 1
ATOM 790 O O . TYR A 1 100 ? -2.839 -6.716 7.062 1.00 96.88 100 TYR A O 1
ATOM 798 N N . LYS A 1 101 ? -0.718 -6.894 7.773 1.00 94.50 101 LYS A N 1
ATOM 799 C CA . LYS A 1 101 ? -1.046 -7.317 9.130 1.00 94.50 101 LYS A CA 1
ATOM 800 C C . LYS A 1 101 ? -0.829 -6.165 10.101 1.00 94.50 101 LYS A C 1
ATOM 802 O O . LYS A 1 101 ? 0.233 -5.540 10.083 1.00 94.50 101 LYS A O 1
ATOM 807 N N . ASP A 1 102 ? -1.816 -5.918 10.953 1.00 85.50 102 ASP A N 1
ATOM 808 C CA . ASP A 1 102 ? -1.729 -4.914 12.012 1.00 85.50 102 ASP A CA 1
ATOM 809 C C . ASP A 1 102 ? -0.895 -5.434 13.194 1.00 85.50 102 ASP A C 1
ATOM 811 O O . ASP A 1 102 ? -1.218 -6.454 13.817 1.00 85.50 102 ASP A O 1
ATOM 815 N N . PHE A 1 103 ? 0.191 -4.725 13.509 1.00 77.81 103 PHE A N 1
ATOM 816 C CA . PHE A 1 103 ? 1.021 -4.968 14.682 1.00 77.81 103 PHE A CA 1
ATOM 817 C C . PHE A 1 103 ? 0.853 -3.818 15.686 1.00 77.81 103 PHE A C 1
ATOM 819 O O . PHE A 1 103 ? 1.710 -2.948 15.850 1.00 77.81 103 PHE A O 1
ATOM 826 N N . LYS A 1 104 ? -0.247 -3.867 16.446 1.00 65.44 104 LYS A N 1
ATOM 827 C CA . LYS A 1 104 ? -0.601 -2.879 17.486 1.00 65.44 104 LYS A CA 1
ATOM 828 C C . LYS A 1 104 ? 0.329 -2.796 18.699 1.00 65.44 104 LYS A C 1
ATOM 830 O O . LYS A 1 104 ? -0.013 -2.097 19.646 1.00 65.44 104 LYS A O 1
ATOM 835 N N . LYS A 1 105 ? 1.466 -3.499 18.745 1.00 53.56 105 LYS A N 1
ATOM 836 C CA . LYS A 1 105 ? 2.135 -3.712 20.037 1.00 53.56 105 LYS A CA 1
ATOM 837 C C . LYS A 1 105 ? 2.659 -2.422 20.683 1.00 53.56 105 LYS A C 1
ATOM 839 O O . LYS A 1 105 ? 2.578 -2.349 21.896 1.00 53.56 105 LYS A O 1
ATOM 844 N N . ASP A 1 106 ? 3.058 -1.399 19.911 1.00 52.53 106 ASP A N 1
ATOM 845 C CA . ASP A 1 106 ? 3.556 -0.136 20.498 1.00 52.53 106 ASP A CA 1
ATOM 846 C C . ASP A 1 106 ? 3.271 1.156 19.693 1.00 52.53 106 ASP A C 1
ATOM 848 O O . ASP A 1 106 ? 3.257 2.238 20.277 1.00 52.53 106 ASP A O 1
ATOM 852 N N . LYS A 1 107 ? 3.070 1.093 18.361 1.00 58.16 107 LYS A N 1
ATOM 853 C CA . LYS A 1 107 ? 2.946 2.298 17.497 1.00 58.16 107 LYS A CA 1
ATOM 854 C C . LYS A 1 107 ? 1.973 2.183 16.314 1.00 58.16 107 LYS A C 1
ATOM 856 O O . LYS A 1 107 ? 1.942 3.088 15.494 1.00 58.16 107 LYS A O 1
ATOM 861 N N . GLY A 1 108 ? 1.209 1.092 16.202 1.00 80.38 108 GLY A N 1
ATOM 862 C CA . GLY A 1 108 ? 0.208 0.917 15.134 1.00 80.38 108 GLY A CA 1
ATOM 863 C C . GLY A 1 108 ? 0.783 0.830 13.715 1.00 80.38 108 GLY A C 1
ATOM 864 O O . GLY A 1 108 ? 0.202 1.387 12.789 1.00 80.38 108 GLY A O 1
ATOM 865 N N . TYR A 1 109 ? 1.943 0.187 13.537 1.00 90.81 109 TYR A N 1
ATOM 866 C CA . TYR A 1 109 ? 2.512 -0.027 12.204 1.00 90.81 109 TYR A CA 1
ATOM 867 C C . TYR A 1 109 ? 1.923 -1.275 11.543 1.00 90.81 109 TYR A C 1
ATOM 869 O O . TYR A 1 109 ? 1.537 -2.237 12.214 1.00 90.81 109 TYR A O 1
ATOM 877 N N . LEU A 1 110 ? 1.899 -1.268 10.212 1.00 94.88 110 LEU A N 1
ATOM 878 C CA . LEU A 1 110 ? 1.408 -2.382 9.407 1.00 94.88 110 LEU A CA 1
ATOM 879 C C . LEU A 1 110 ? 2.577 -3.038 8.678 1.00 94.88 110 LEU A C 1
ATOM 881 O O . LEU A 1 110 ? 3.442 -2.347 8.143 1.00 94.88 110 LEU A O 1
ATOM 885 N N . VAL A 1 111 ? 2.605 -4.368 8.635 1.00 94.75 111 VAL A N 1
ATOM 886 C CA . VAL A 1 111 ? 3.600 -5.117 7.851 1.00 94.75 111 VAL A CA 1
ATOM 887 C C . VAL A 1 111 ? 2.897 -5.757 6.668 1.00 94.75 111 VAL A C 1
ATOM 889 O O . VAL A 1 111 ? 1.974 -6.550 6.847 1.00 94.75 111 VAL A O 1
ATOM 892 N N . GLY A 1 112 ? 3.329 -5.380 5.472 1.00 95.50 112 GLY A N 1
ATOM 893 C CA . GLY A 1 112 ? 2.775 -5.793 4.196 1.00 95.50 112 GLY A CA 1
ATOM 894 C C . GLY A 1 112 ? 3.684 -6.752 3.442 1.00 95.50 112 GLY A C 1
ATOM 895 O O . GLY A 1 112 ? 4.897 -6.549 3.372 1.00 95.50 112 GLY A O 1
ATOM 896 N N . ALA A 1 113 ? 3.079 -7.759 2.823 1.00 95.81 113 ALA A N 1
ATOM 897 C CA . ALA A 1 113 ? 3.674 -8.498 1.715 1.00 95.81 113 ALA A CA 1
ATOM 898 C C . ALA A 1 113 ? 2.826 -8.252 0.468 1.00 95.81 113 ALA A C 1
ATOM 900 O O . ALA A 1 113 ? 1.597 -8.303 0.545 1.00 95.81 113 ALA A O 1
ATOM 901 N N . TRP A 1 114 ? 3.467 -7.987 -0.665 1.00 94.81 114 TRP A N 1
ATOM 902 C CA . TRP A 1 114 ? 2.767 -7.682 -1.909 1.00 94.81 114 TRP A CA 1
ATOM 903 C C . TRP A 1 114 ? 3.365 -8.407 -3.098 1.00 94.81 114 TRP A C 1
ATOM 905 O O . TRP A 1 114 ? 4.538 -8.768 -3.095 1.00 94.81 114 TRP A O 1
ATOM 915 N N . CYS A 1 115 ? 2.561 -8.627 -4.124 1.00 92.12 115 CYS A N 1
ATOM 916 C CA . CYS A 1 115 ? 2.995 -9.225 -5.374 1.00 92.12 115 CYS A CA 1
ATOM 917 C C . CYS A 1 115 ? 2.338 -8.516 -6.552 1.00 92.12 115 CYS A C 1
ATOM 919 O O . CYS A 1 115 ? 1.234 -7.978 -6.441 1.00 92.12 115 CYS A O 1
ATOM 921 N N . ILE A 1 116 ? 3.031 -8.552 -7.684 1.00 89.19 116 ILE A N 1
ATOM 922 C CA . ILE A 1 116 ? 2.505 -8.108 -8.969 1.00 89.19 116 ILE A CA 1
ATOM 923 C C . ILE A 1 116 ? 1.861 -9.324 -9.626 1.00 89.19 116 ILE A C 1
ATOM 925 O O . ILE A 1 116 ? 2.450 -10.408 -9.653 1.00 89.19 116 ILE A O 1
ATOM 929 N N . ALA A 1 117 ? 0.644 -9.160 -10.130 1.00 82.81 117 ALA A N 1
ATOM 930 C CA . ALA A 1 117 ? 0.015 -10.193 -10.929 1.00 82.81 117 ALA A CA 1
ATOM 931 C C . ALA A 1 117 ? 0.772 -10.317 -12.264 1.00 82.81 117 ALA A C 1
ATOM 933 O O . ALA A 1 117 ? 1.027 -9.302 -12.916 1.00 82.81 117 ALA A O 1
ATOM 934 N N . PRO A 1 118 ? 1.148 -11.532 -12.688 1.00 66.69 118 PRO A N 1
ATOM 935 C CA . PRO A 1 118 ? 1.888 -11.702 -13.928 1.00 66.69 118 PRO A CA 1
ATOM 936 C C . PRO A 1 118 ? 0.995 -11.364 -15.129 1.00 66.69 118 PRO A C 1
ATOM 938 O O . PRO A 1 118 ? 0.046 -12.090 -15.418 1.00 66.69 118 PRO A O 1
ATOM 941 N N . MET A 1 119 ? 1.303 -10.272 -15.834 1.00 59.41 119 MET A N 1
ATOM 942 C CA . MET A 1 119 ? 0.851 -10.064 -17.222 1.00 59.41 119 MET A CA 1
ATOM 943 C C . MET A 1 119 ? 1.846 -10.612 -18.241 1.00 59.41 119 MET A C 1
ATOM 945 O O . MET A 1 119 ? 1.452 -10.988 -19.340 1.00 59.41 119 MET A O 1
ATOM 949 N N . ASP A 1 120 ? 3.118 -10.672 -17.859 1.00 60.69 120 ASP A N 1
ATOM 950 C CA . ASP A 1 120 ? 4.233 -11.114 -18.682 1.00 60.69 120 ASP A CA 1
ATOM 951 C C . ASP A 1 120 ? 5.094 -12.070 -17.835 1.00 60.69 120 ASP A C 1
ATOM 953 O O . ASP A 1 120 ? 5.489 -11.694 -16.723 1.00 60.69 120 ASP A O 1
ATOM 957 N N . PRO A 1 121 ? 5.354 -13.314 -18.287 1.00 62.56 121 PRO A N 1
ATOM 958 C CA . PRO A 1 121 ? 6.225 -14.241 -17.572 1.00 62.56 121 PRO A CA 1
ATOM 959 C C . PRO A 1 121 ? 7.641 -13.690 -17.339 1.00 62.56 121 PRO A C 1
ATOM 961 O O . PRO A 1 121 ? 8.275 -14.102 -16.363 1.00 62.56 121 PRO A O 1
ATOM 964 N N . ASP A 1 122 ? 8.087 -12.734 -18.158 1.00 64.06 122 ASP A N 1
ATOM 965 C CA . ASP A 1 122 ? 9.402 -12.097 -18.077 1.00 64.06 122 ASP A CA 1
ATOM 966 C C . ASP A 1 122 ? 9.393 -10.789 -17.261 1.00 64.06 122 ASP A C 1
ATOM 968 O O . ASP A 1 122 ? 10.435 -10.148 -17.085 1.00 64.06 122 ASP A O 1
ATOM 972 N N . ALA A 1 123 ? 8.243 -10.392 -16.701 1.00 64.50 123 ALA A N 1
ATOM 973 C CA . ALA A 1 123 ? 8.159 -9.222 -15.836 1.00 64.50 123 ALA A CA 1
ATOM 974 C C . ALA A 1 123 ? 9.057 -9.380 -14.596 1.00 64.50 123 ALA A C 1
ATOM 976 O O . ALA A 1 123 ? 9.031 -10.391 -13.882 1.00 64.50 123 ALA A O 1
ATOM 977 N N . VAL A 1 124 ? 9.829 -8.331 -14.297 1.00 60.62 124 VAL A N 1
ATOM 978 C CA . VAL A 1 124 ? 10.669 -8.267 -13.096 1.00 60.62 124 VAL A CA 1
ATOM 979 C C . VAL A 1 124 ? 9.803 -8.514 -11.858 1.00 60.62 124 VAL A C 1
ATOM 981 O O . VAL A 1 124 ? 8.846 -7.788 -11.600 1.00 60.62 124 VAL A O 1
ATOM 984 N N . GLY A 1 125 ? 10.156 -9.542 -11.081 1.00 63.16 125 GLY A N 1
ATOM 985 C CA . GLY A 1 125 ? 9.443 -9.894 -9.852 1.00 63.16 125 GLY A CA 1
ATOM 986 C C . GLY A 1 125 ? 8.375 -10.980 -9.995 1.00 63.16 125 GLY A C 1
ATOM 987 O O . GLY A 1 125 ? 7.731 -11.302 -8.997 1.00 63.16 125 GLY A O 1
ATOM 988 N N . ASN A 1 126 ? 8.212 -11.583 -11.179 1.00 66.62 126 ASN A N 1
ATOM 989 C CA . ASN A 1 126 ? 7.286 -12.697 -11.375 1.00 66.62 126 ASN A CA 1
ATOM 990 C C . ASN A 1 126 ? 7.541 -13.843 -10.369 1.00 66.62 126 ASN A C 1
ATOM 992 O O . ASN A 1 126 ? 8.677 -14.277 -10.159 1.00 66.62 126 ASN A O 1
ATOM 996 N N . GLY A 1 127 ? 6.475 -14.298 -9.704 1.00 69.56 127 GLY A N 1
ATOM 997 C CA . GLY A 1 127 ? 6.521 -15.337 -8.670 1.00 69.56 127 GLY A CA 1
ATOM 998 C C . GLY A 1 127 ? 7.207 -14.933 -7.357 1.00 69.56 127 GLY A C 1
ATOM 999 O O . GLY A 1 127 ? 7.405 -15.788 -6.494 1.00 69.56 127 GLY A O 1
ATOM 1000 N N . LYS A 1 128 ? 7.581 -13.659 -7.181 1.00 82.81 128 LYS A N 1
ATOM 1001 C CA . LYS A 1 128 ? 8.223 -13.149 -5.963 1.00 82.81 128 LYS A CA 1
ATOM 1002 C C . LYS A 1 128 ? 7.345 -12.107 -5.280 1.00 82.81 128 LYS A C 1
ATOM 1004 O O . LYS A 1 128 ? 6.554 -11.416 -5.914 1.00 82.81 128 LYS A O 1
ATOM 1009 N N . ASN A 1 129 ? 7.515 -11.976 -3.971 1.00 87.56 129 ASN A N 1
ATOM 1010 C CA . ASN A 1 129 ? 6.861 -10.949 -3.178 1.00 87.56 129 ASN A CA 1
ATOM 1011 C C . ASN A 1 129 ? 7.820 -9.796 -2.851 1.00 87.56 129 ASN A C 1
ATOM 1013 O O . ASN A 1 129 ? 9.016 -9.981 -2.611 1.00 87.56 129 ASN A O 1
ATOM 1017 N N . GLY A 1 130 ? 7.268 -8.592 -2.838 1.00 92.88 130 GLY A N 1
ATOM 1018 C CA . GLY A 1 130 ? 7.821 -7.443 -2.153 1.00 92.88 130 GLY A CA 1
ATOM 1019 C C . GLY A 1 130 ? 7.383 -7.438 -0.693 1.00 92.88 130 GLY A C 1
ATOM 1020 O O . GLY A 1 130 ? 6.449 -8.139 -0.289 1.00 92.88 130 GLY A O 1
ATOM 1021 N N . MET A 1 131 ? 8.071 -6.623 0.095 1.00 95.38 131 MET A N 1
ATOM 1022 C CA . MET A 1 131 ? 7.745 -6.376 1.496 1.00 95.38 131 MET A CA 1
ATOM 1023 C C . MET A 1 131 ? 7.661 -4.876 1.723 1.00 95.38 131 MET A C 1
ATOM 1025 O O . MET A 1 131 ? 8.435 -4.117 1.139 1.00 95.38 131 MET A O 1
ATOM 1029 N N . GLU A 1 132 ? 6.749 -4.456 2.586 1.00 95.62 132 GLU A N 1
ATOM 1030 C CA . GLU A 1 132 ? 6.552 -3.062 2.966 1.00 95.62 132 GLU A CA 1
ATOM 1031 C C . GLU A 1 132 ? 6.223 -2.967 4.456 1.00 95.62 132 GLU A C 1
ATOM 1033 O O . GLU A 1 132 ? 5.539 -3.825 5.005 1.00 95.62 132 GLU A O 1
ATOM 1038 N N . VAL A 1 133 ? 6.690 -1.917 5.125 1.00 95.50 133 VAL A N 1
ATOM 1039 C CA . VAL A 1 133 ? 6.228 -1.553 6.467 1.00 95.50 133 VAL A CA 1
ATOM 1040 C C . VAL A 1 133 ? 5.640 -0.150 6.420 1.00 95.50 133 VAL A C 1
ATOM 1042 O O . VAL A 1 133 ? 6.319 0.782 5.986 1.00 95.50 133 VAL A O 1
ATOM 1045 N N . LEU A 1 134 ? 4.400 -0.010 6.885 1.00 96.06 134 LEU A N 1
ATOM 1046 C CA . LEU A 1 134 ? 3.672 1.251 6.975 1.00 96.06 134 LEU A CA 1
ATOM 1047 C C . LEU A 1 134 ? 3.756 1.799 8.397 1.00 96.06 134 LEU A C 1
ATOM 1049 O O . LEU A 1 134 ? 3.236 1.200 9.337 1.00 96.06 134 LEU A O 1
ATOM 1053 N N . TRP A 1 135 ? 4.390 2.955 8.551 1.00 94.38 135 TRP A N 1
ATOM 1054 C CA . TRP A 1 135 ? 4.500 3.668 9.822 1.00 94.38 135 TRP A CA 1
ATOM 1055 C C . TRP A 1 135 ? 3.490 4.812 9.860 1.00 94.38 135 TRP A C 1
ATOM 1057 O O . TRP A 1 135 ? 3.503 5.609 8.922 1.00 94.38 135 TRP A O 1
ATOM 1067 N N . PRO A 1 136 ? 2.644 4.934 10.897 1.00 93.25 136 PRO A N 1
ATOM 1068 C CA . PRO A 1 136 ? 1.727 6.065 11.010 1.00 93.25 136 PRO A CA 1
ATOM 1069 C C . PRO A 1 136 ? 2.462 7.406 10.952 1.00 93.25 136 PRO A C 1
ATOM 1071 O O . PRO A 1 136 ? 3.583 7.518 11.458 1.00 93.25 136 PRO A O 1
ATOM 1074 N N . LYS A 1 137 ? 1.832 8.392 10.310 1.00 90.31 137 LYS A N 1
ATOM 1075 C CA . LYS A 1 137 ? 2.283 9.788 10.282 1.00 90.31 137 LYS A CA 1
ATOM 1076 C C . LYS A 1 137 ? 1.768 10.577 11.480 1.00 90.31 137 LYS A C 1
ATOM 1078 O O . LYS A 1 137 ? 0.637 10.290 11.929 1.00 90.31 137 LYS A O 1
#

Radius of gyration: 24.34 Å; chains: 1; bounding box: 76×37×77 Å

Sequence (137 aa):
MKNSRILVLFCLPLMTTAIHAQSDPFTGSYTGKGFRPGEKYTEKPSYVIDVTIEKTGDYYMVRWFENGNLSYYGLGIHIDNVLSVSYVSVDKSIYGTVSYKDFK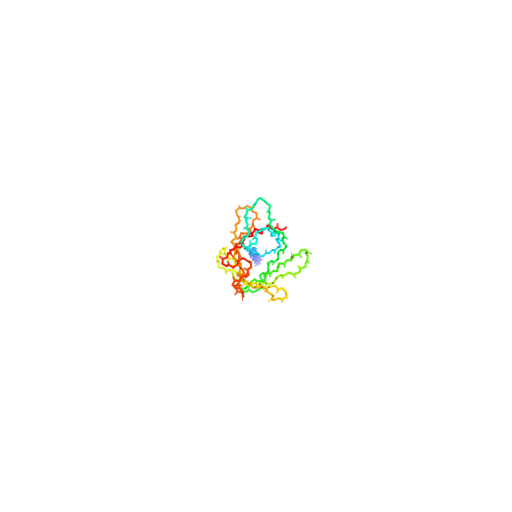KDKGYLVGAWCIAPMDPDAVGNGKNGMEVLWPK

Secondary structure (DSSP, 8-state):
------------------------SS-EEEEEEEE-TTPPP-SS-SEEEEEEEEEETTEEEEEEEETTEEEEEEEEEEETTEEEEEEEETTSS-EEEEEEEEETTTS-EEEEEEEE--SSTTSTTTT--EEEEEEE-

Foldseek 3Di:
DDDDDDDDDPDDPPPPPPPPPPPDLQAAKWWKFKEAQPDDDDPHGPAIWIWGWDDDPQKIWIFIGGVNHTFKIWIWGDDDQKIKIWMATPVRPWTWIKIWGFDPPPFSKTKIKIATDDPDCPDRNVPGIMIMIIGGD